Protein AF-A0A9D6NY90-F1 (afdb_monomer)

Mean predicted aligned error: 7.92 Å

Sequence (112 aa):
MVMKIKRGDKVLILLGKNRGKEATVEKVLLKHGQVLVPGVNVVKRHVGKRATGAEGGIIEIAKPIDISNVALICPNCGKATRVKFRKDGGIKLRICLKCGKEFKDINVKTKR

Radius of gyration: 17.05 Å; Cα contacts (8 Å, |Δi|>4): 203; chains: 1; bounding box: 50×25×46 Å

Nearest PDB structures (foldseek):
  7p7s-assembly1_X  TM=9.421E-01  e=3.726E-09  Enterococcus faecalis
  7nhn-assembly1_X  TM=9.367E-01  e=9.487E-09  Listeria monocytogenes EGD-e
  7qv2-assembly1_U  TM=9.367E-01  e=1.556E-08  Bacillus subtilis subsp. subtilis str. 168
  6wu9-assembly1_V  TM=9.375E-01  e=3.961E-08  Enterococcus faecalis OG1RF
  6tpq-assembly1_n  TM=9.224E-01  e=4.935E-08  Bacillus subtilis subsp. subtilis str. 168

pLDDT: mean 82.47, std 13.95, range [29.83, 94.38]

Structure (mmCIF, N/CA/C/O backbone):
data_AF-A0A9D6NY90-F1
#
_entry.id   AF-A0A9D6NY90-F1
#
loop_
_atom_site.group_PDB
_atom_site.id
_atom_site.type_symbol
_atom_site.label_atom_id
_atom_site.label_alt_id
_atom_site.label_comp_id
_atom_site.label_asym_id
_atom_site.label_entity_id
_atom_site.label_seq_id
_atom_site.pdbx_PDB_ins_code
_atom_site.Cartn_x
_atom_site.Cartn_y
_atom_site.Cartn_z
_atom_site.occupancy
_atom_site.B_iso_or_equiv
_atom_site.auth_seq_id
_atom_site.auth_comp_id
_atom_site.auth_asym_id
_atom_site.auth_atom_id
_atom_site.pdbx_PDB_model_num
ATOM 1 N N . MET A 1 1 ? 2.143 15.748 8.565 1.00 52.28 1 MET A N 1
ATOM 2 C CA . MET A 1 1 ? 1.100 14.875 7.978 1.00 52.28 1 MET A CA 1
ATOM 3 C C . MET A 1 1 ? 1.158 13.511 8.663 1.00 52.28 1 MET A C 1
ATOM 5 O O . MET A 1 1 ? 2.244 12.957 8.768 1.00 52.28 1 MET A O 1
ATOM 9 N N . VAL A 1 2 ? 0.048 13.001 9.208 1.00 67.38 2 VAL A N 1
ATOM 10 C CA . VAL A 1 2 ? 0.031 11.710 9.930 1.00 67.38 2 VAL A CA 1
ATOM 11 C C . VAL A 1 2 ? -0.356 10.601 8.955 1.00 67.38 2 VAL A C 1
ATOM 13 O O . VAL A 1 2 ? -1.498 10.543 8.503 1.00 67.38 2 VAL A O 1
ATOM 16 N N . MET A 1 3 ? 0.591 9.725 8.618 1.00 78.69 3 MET A N 1
ATOM 17 C CA . MET A 1 3 ? 0.321 8.561 7.773 1.00 78.69 3 MET A CA 1
ATOM 18 C C . MET A 1 3 ? -0.428 7.475 8.551 1.00 78.69 3 MET A C 1
ATOM 20 O O . MET A 1 3 ? -0.109 7.172 9.699 1.00 78.69 3 MET A O 1
ATOM 24 N N . LYS A 1 4 ? -1.440 6.885 7.904 1.00 83.81 4 LYS A N 1
ATOM 25 C CA . LYS A 1 4 ? -2.294 5.837 8.492 1.00 83.81 4 LYS A CA 1
ATOM 26 C C . LYS A 1 4 ? -1.695 4.430 8.363 1.00 83.81 4 LYS A C 1
ATOM 28 O O . LYS A 1 4 ? -2.091 3.542 9.116 1.00 83.81 4 LYS A O 1
ATOM 33 N N . ILE A 1 5 ? -0.761 4.250 7.428 1.00 87.38 5 ILE A N 1
ATOM 34 C CA . ILE A 1 5 ? -0.098 2.982 7.098 1.00 87.38 5 ILE A CA 1
ATOM 35 C C . ILE A 1 5 ? 1.318 2.991 7.682 1.00 87.38 5 ILE A C 1
ATOM 37 O O . ILE A 1 5 ? 2.012 4.008 7.619 1.00 87.38 5 ILE A O 1
ATOM 41 N N . LYS A 1 6 ? 1.738 1.860 8.247 1.00 86.44 6 LYS A N 1
ATOM 42 C CA . LYS A 1 6 ? 3.064 1.622 8.821 1.00 86.44 6 LYS A CA 1
ATOM 43 C C . LYS A 1 6 ? 3.788 0.516 8.047 1.00 86.44 6 LYS A C 1
ATOM 45 O O . LYS A 1 6 ? 3.192 -0.230 7.273 1.00 86.44 6 LYS A O 1
ATOM 50 N N . ARG A 1 7 ? 5.104 0.419 8.255 1.00 88.38 7 ARG A N 1
ATOM 51 C CA . ARG A 1 7 ? 5.914 -0.696 7.743 1.00 88.38 7 ARG A CA 1
ATOM 52 C C . ARG A 1 7 ? 5.367 -2.016 8.297 1.00 88.38 7 ARG A C 1
ATOM 54 O O . ARG A 1 7 ? 5.071 -2.092 9.484 1.00 88.38 7 ARG A O 1
ATOM 61 N N . GLY A 1 8 ? 5.278 -3.037 7.449 1.00 86.81 8 GLY A N 1
ATOM 62 C CA . GLY A 1 8 ? 4.784 -4.362 7.824 1.00 86.81 8 GLY A CA 1
ATOM 63 C C . GLY A 1 8 ? 3.264 -4.523 7.760 1.00 86.81 8 GLY A C 1
ATOM 64 O O . GLY A 1 8 ? 2.779 -5.640 7.916 1.00 86.81 8 GLY A O 1
ATOM 65 N N . ASP A 1 9 ? 2.503 -3.458 7.488 1.00 89.19 9 ASP A N 1
ATOM 66 C CA . ASP A 1 9 ? 1.065 -3.592 7.253 1.00 89.19 9 ASP A CA 1
ATOM 67 C C . ASP A 1 9 ? 0.813 -4.333 5.924 1.00 89.19 9 ASP A C 1
ATOM 69 O O . ASP A 1 9 ? 1.492 -4.094 4.917 1.00 89.19 9 ASP A O 1
ATOM 73 N N . LYS A 1 10 ? -0.195 -5.215 5.912 1.00 91.44 10 LYS A N 1
ATOM 74 C CA . LYS A 1 10 ? -0.728 -5.810 4.681 1.00 91.44 10 LYS A CA 1
ATOM 75 C C . LYS A 1 10 ? -1.667 -4.826 4.000 1.00 91.44 10 LYS A C 1
ATOM 77 O O . LYS A 1 10 ? -2.531 -4.222 4.643 1.00 91.44 10 LYS A O 1
ATOM 82 N N . VAL A 1 11 ? -1.515 -4.684 2.693 1.00 92.88 11 VAL A N 1
ATOM 83 C CA . VAL A 1 11 ? -2.256 -3.717 1.898 1.00 92.88 11 VAL A CA 1
ATOM 84 C C . VAL A 1 11 ? -2.777 -4.314 0.596 1.00 92.88 11 VAL A C 1
ATOM 86 O O . VAL A 1 11 ? -2.166 -5.206 0.017 1.00 92.88 11 VAL A O 1
ATOM 89 N N . LEU A 1 12 ? -3.907 -3.783 0.138 1.00 93.50 12 LEU A N 1
ATOM 90 C CA . LEU A 1 12 ? -4.545 -4.070 -1.141 1.00 93.50 12 LEU A CA 1
ATOM 91 C C . LEU A 1 12 ? -4.382 -2.857 -2.057 1.00 93.50 12 LEU A C 1
ATOM 93 O O . LEU A 1 12 ? -4.659 -1.727 -1.646 1.00 93.50 12 LEU A O 1
ATOM 97 N N . ILE A 1 13 ? -4.001 -3.072 -3.312 1.00 94.38 13 ILE A N 1
ATOM 98 C CA . ILE A 1 13 ? -3.949 -1.987 -4.300 1.00 94.38 13 ILE A CA 1
ATOM 99 C C . ILE A 1 13 ? -5.341 -1.751 -4.880 1.00 94.38 13 ILE A C 1
ATOM 101 O O . ILE A 1 13 ? -5.935 -2.639 -5.493 1.00 94.38 13 ILE A O 1
ATOM 105 N N . LEU A 1 14 ? -5.849 -0.533 -4.713 1.00 92.62 14 LEU A N 1
ATOM 106 C CA . LEU A 1 14 ? -7.167 -0.128 -5.198 1.00 92.62 14 LEU A CA 1
ATOM 107 C C . LEU A 1 14 ? -7.144 0.298 -6.665 1.00 92.62 14 LEU A C 1
ATOM 109 O O . LEU A 1 14 ? -8.093 0.022 -7.397 1.00 92.62 14 LEU A O 1
ATOM 113 N N . LEU A 1 15 ? -6.083 0.991 -7.080 1.00 91.06 15 LEU A N 1
ATOM 114 C CA . LEU A 1 15 ? -6.000 1.679 -8.368 1.00 91.06 15 LEU A CA 1
ATOM 115 C C . LEU A 1 15 ? -4.632 1.459 -9.030 1.00 91.06 15 LEU A C 1
ATOM 117 O O . LEU A 1 15 ? -3.623 1.245 -8.359 1.00 91.06 15 LEU A O 1
ATOM 121 N N . GLY A 1 16 ? -4.602 1.543 -10.362 1.00 89.38 16 GLY A N 1
ATOM 122 C CA . GLY A 1 16 ? -3.393 1.412 -11.181 1.00 89.38 16 GLY A CA 1
ATOM 123 C C . GLY A 1 16 ? -3.151 0.006 -11.742 1.00 89.38 16 GLY A C 1
ATOM 124 O O . GLY A 1 16 ? -3.983 -0.890 -11.618 1.00 89.38 16 GLY A O 1
ATOM 125 N N . LYS A 1 17 ? -1.976 -0.190 -12.361 1.00 88.25 17 LYS A N 1
ATOM 126 C CA . LYS A 1 17 ? -1.606 -1.411 -13.114 1.00 88.25 17 LYS A CA 1
ATOM 127 C C . LYS A 1 17 ? -1.702 -2.709 -12.302 1.00 88.25 17 LYS A C 1
ATOM 129 O O . LYS A 1 17 ? -1.899 -3.776 -12.864 1.00 88.25 17 LYS A O 1
ATOM 134 N N . ASN A 1 18 ? -1.535 -2.624 -10.985 1.00 90.56 18 ASN A N 1
ATOM 135 C CA . ASN A 1 18 ? -1.514 -3.778 -10.084 1.00 90.56 18 ASN A CA 1
ATOM 136 C C . ASN A 1 18 ? -2.762 -3.855 -9.189 1.00 90.56 18 ASN A C 1
ATOM 138 O O . ASN A 1 18 ? -2.691 -4.387 -8.082 1.00 90.56 18 ASN A O 1
ATOM 142 N N . ARG A 1 19 ? -3.889 -3.294 -9.641 1.00 91.69 19 ARG A N 1
ATOM 143 C CA . ARG A 1 19 ? -5.166 -3.324 -8.919 1.00 91.69 19 ARG A CA 1
ATOM 144 C C . ARG A 1 19 ? -5.551 -4.752 -8.514 1.00 91.69 19 ARG A C 1
ATOM 146 O O . ARG A 1 19 ? -5.455 -5.673 -9.316 1.00 91.69 19 ARG A O 1
ATOM 153 N N . GLY A 1 20 ? -5.997 -4.909 -7.269 1.00 91.25 20 GLY A N 1
ATOM 154 C CA . GLY A 1 20 ? -6.454 -6.182 -6.706 1.00 91.25 20 GLY A CA 1
ATOM 155 C C . GLY A 1 20 ? -5.356 -7.052 -6.091 1.00 91.25 20 GLY A C 1
ATOM 156 O O . GLY A 1 20 ? -5.681 -8.016 -5.409 1.00 91.25 20 GLY A O 1
ATOM 157 N N . LYS A 1 21 ? -4.071 -6.717 -6.270 1.00 92.19 21 LYS A N 1
ATOM 158 C CA . LYS A 1 21 ? -2.988 -7.454 -5.608 1.00 92.19 21 LYS A CA 1
ATOM 159 C C . LYS A 1 21 ? -2.903 -7.095 -4.125 1.00 92.19 21 LYS A C 1
ATOM 161 O O . LYS A 1 21 ? -3.083 -5.936 -3.737 1.00 92.19 21 LYS A O 1
ATOM 166 N N . GLU A 1 22 ? -2.578 -8.095 -3.319 1.00 92.75 22 GLU A N 1
ATOM 167 C CA . GLU A 1 22 ? -2.262 -7.946 -1.903 1.00 92.75 22 GLU A CA 1
ATOM 168 C C . GLU A 1 22 ? -0.755 -8.053 -1.700 1.00 92.75 22 GLU A C 1
ATOM 170 O O . GLU A 1 22 ? -0.098 -8.897 -2.309 1.00 92.75 22 GLU A O 1
ATOM 175 N N . ALA A 1 23 ? -0.197 -7.196 -0.853 1.00 91.69 23 ALA A N 1
ATOM 176 C CA . ALA A 1 23 ? 1.224 -7.226 -0.537 1.00 91.69 23 ALA A CA 1
ATOM 177 C C . ALA A 1 23 ? 1.520 -6.539 0.801 1.00 91.69 23 ALA A C 1
ATOM 179 O O . ALA A 1 23 ? 0.681 -5.841 1.372 1.00 91.69 23 ALA A O 1
ATOM 180 N N . THR A 1 24 ? 2.729 -6.744 1.312 1.00 92.00 24 THR A N 1
ATOM 181 C CA . THR A 1 24 ? 3.188 -6.162 2.579 1.00 92.00 24 THR A CA 1
ATOM 182 C C . THR A 1 24 ? 4.024 -4.915 2.313 1.00 92.00 24 THR A C 1
ATOM 184 O O . THR A 1 24 ? 4.847 -4.890 1.399 1.00 92.00 24 THR A O 1
ATOM 187 N N . VAL A 1 25 ? 3.844 -3.870 3.121 1.00 92.38 25 VAL A N 1
ATOM 188 C CA . VAL A 1 25 ? 4.614 -2.626 2.987 1.00 92.38 25 VAL A CA 1
ATOM 189 C C . VAL A 1 25 ? 6.034 -2.804 3.526 1.00 92.38 25 VAL A C 1
ATOM 191 O O . VAL A 1 25 ? 6.228 -3.016 4.724 1.00 92.38 25 VAL A O 1
ATOM 194 N N . GLU A 1 26 ? 7.038 -2.632 2.665 1.00 91.19 26 GLU A N 1
ATOM 195 C CA . GLU A 1 26 ? 8.453 -2.707 3.051 1.00 91.19 26 GLU A CA 1
ATOM 196 C C . GLU A 1 26 ? 8.935 -1.381 3.656 1.00 91.19 26 GLU A C 1
ATOM 198 O O . GLU A 1 26 ? 9.574 -1.330 4.714 1.00 91.19 26 GLU A O 1
ATOM 203 N N . LYS A 1 27 ? 8.628 -0.265 2.989 1.00 89.12 27 LYS A N 1
ATOM 204 C CA . LYS A 1 27 ? 9.070 1.070 3.409 1.00 89.12 27 LYS A CA 1
ATOM 205 C C . LYS A 1 27 ? 7.976 2.099 3.190 1.00 89.12 27 LYS A C 1
ATOM 207 O O . LYS A 1 27 ? 7.194 2.022 2.250 1.00 89.12 27 LYS A O 1
ATOM 212 N N . VAL A 1 28 ? 7.963 3.091 4.069 1.00 90.00 28 VAL A N 1
ATOM 213 C CA . VAL A 1 28 ? 7.030 4.213 4.030 1.00 90.00 28 VAL A CA 1
ATOM 214 C C . VAL A 1 28 ? 7.845 5.490 3.852 1.00 90.00 28 VAL A C 1
ATOM 216 O O . VAL A 1 28 ? 8.716 5.789 4.668 1.00 90.00 28 VAL 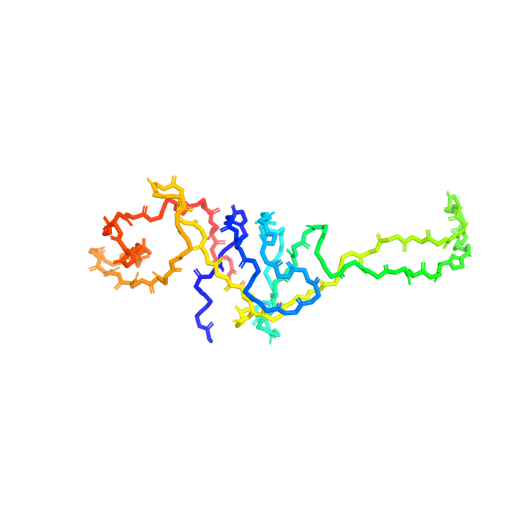A O 1
ATOM 219 N N . LEU A 1 29 ? 7.583 6.227 2.776 1.00 90.31 29 LEU A N 1
ATOM 220 C CA . LEU A 1 29 ? 8.260 7.474 2.431 1.00 90.31 29 LEU A CA 1
ATOM 221 C C . LEU A 1 29 ? 7.405 8.656 2.899 1.00 90.31 29 LEU A C 1
ATOM 223 O O . LEU A 1 29 ? 6.621 9.221 2.134 1.00 90.31 29 LEU A O 1
ATOM 227 N N . LEU A 1 30 ? 7.566 9.042 4.170 1.00 85.81 30 LEU A N 1
ATOM 228 C CA . LEU A 1 30 ? 6.730 10.069 4.808 1.00 85.81 30 LEU A CA 1
ATOM 229 C C . LEU A 1 30 ? 6.774 11.429 4.103 1.00 85.81 30 LEU A C 1
ATOM 231 O O . LEU A 1 30 ? 5.745 12.091 4.015 1.00 85.81 30 LEU A O 1
ATOM 235 N N . LYS A 1 31 ? 7.942 11.830 3.584 1.00 86.94 31 LYS A N 1
ATOM 236 C CA . LYS A 1 31 ? 8.124 13.123 2.901 1.00 86.94 31 LYS A CA 1
ATOM 237 C C . LYS A 1 31 ? 7.299 13.239 1.618 1.00 86.94 31 LYS A C 1
ATOM 239 O O . LYS A 1 31 ? 6.862 14.330 1.282 1.00 86.94 31 LYS A O 1
ATOM 244 N N . HIS A 1 32 ? 7.093 12.123 0.921 1.00 86.44 32 HIS A N 1
ATOM 245 C CA . HIS A 1 32 ? 6.463 12.101 -0.400 1.00 86.44 32 HIS A CA 1
ATOM 246 C C . HIS A 1 32 ? 5.042 11.536 -0.391 1.00 86.44 32 HIS A C 1
ATOM 248 O O . HIS A 1 32 ? 4.423 11.481 -1.443 1.00 86.44 32 HIS A O 1
ATOM 254 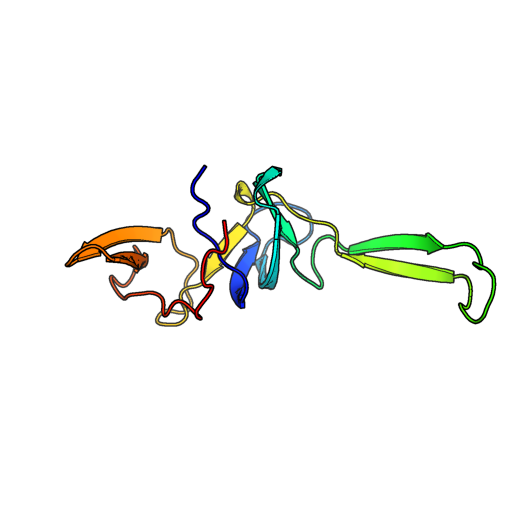N N . GLY A 1 33 ? 4.516 11.084 0.753 1.00 88.94 33 GLY A N 1
ATOM 255 C CA . GLY A 1 33 ? 3.178 10.480 0.775 1.00 88.94 33 GLY A CA 1
ATOM 256 C C . GLY A 1 33 ? 3.116 9.084 0.140 1.00 88.94 33 GLY A C 1
ATOM 257 O O . GLY A 1 33 ? 2.032 8.610 -0.179 1.00 88.94 33 GLY A O 1
ATOM 258 N N . GLN A 1 34 ? 4.257 8.414 -0.048 1.00 91.88 34 GLN A N 1
ATOM 259 C CA . GLN A 1 34 ? 4.353 7.185 -0.843 1.00 91.88 34 GLN A CA 1
A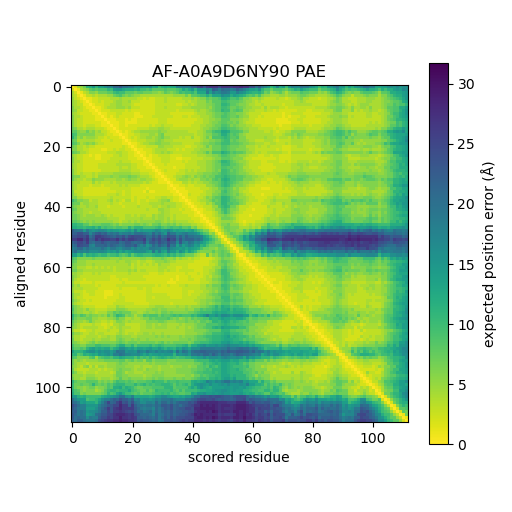TOM 260 C C . GLN A 1 34 ? 4.736 5.965 -0.003 1.00 91.88 34 GLN A C 1
ATOM 262 O O . GLN A 1 34 ? 5.359 6.073 1.056 1.00 91.88 34 GLN A O 1
ATOM 267 N N . VAL A 1 35 ? 4.395 4.782 -0.504 1.00 92.12 35 VAL A N 1
ATOM 268 C CA . VAL A 1 35 ? 4.737 3.487 0.091 1.00 92.12 35 VAL A CA 1
ATOM 269 C C . VAL A 1 35 ? 5.446 2.604 -0.926 1.00 92.12 35 VAL A C 1
ATOM 271 O O . VAL A 1 35 ? 5.067 2.548 -2.094 1.00 92.12 35 VAL A O 1
ATOM 274 N N . LEU A 1 36 ? 6.495 1.917 -0.482 1.00 92.62 36 LEU A N 1
ATOM 275 C CA . LEU A 1 36 ? 7.196 0.911 -1.266 1.00 92.62 36 LEU A CA 1
ATOM 276 C C . LEU A 1 36 ? 6.622 -0.461 -0.928 1.00 92.62 36 LEU A C 1
ATOM 278 O O . LEU A 1 36 ? 6.678 -0.906 0.223 1.00 92.62 36 LEU A O 1
ATOM 282 N N . VAL A 1 37 ? 6.077 -1.108 -1.951 1.00 92.62 37 VAL A N 1
ATOM 283 C CA . VAL A 1 37 ? 5.437 -2.414 -1.850 1.00 92.62 37 VAL A CA 1
ATOM 284 C C . VAL A 1 37 ? 6.126 -3.351 -2.850 1.00 92.62 37 VAL A C 1
ATOM 286 O O . VAL A 1 37 ? 6.031 -3.110 -4.055 1.00 92.62 37 VAL A O 1
ATOM 289 N N . PRO A 1 38 ? 6.853 -4.383 -2.386 1.00 89.88 38 PRO A N 1
ATOM 290 C CA . PRO A 1 38 ? 7.540 -5.330 -3.262 1.00 89.88 38 PRO A CA 1
ATOM 291 C C . PRO A 1 38 ? 6.570 -6.052 -4.203 1.00 89.88 38 PRO A C 1
ATOM 293 O O . PRO A 1 38 ? 5.432 -6.333 -3.833 1.00 89.88 38 PRO A O 1
ATOM 296 N N . GLY A 1 39 ? 7.010 -6.349 -5.429 1.00 87.62 39 GLY A N 1
ATOM 297 C CA . GLY A 1 39 ? 6.188 -7.026 -6.447 1.00 87.62 39 GLY A CA 1
ATOM 298 C C . GLY A 1 39 ? 5.100 -6.149 -7.084 1.00 87.62 39 GLY A C 1
ATOM 299 O O . GLY A 1 39 ? 4.353 -6.600 -7.955 1.00 87.62 39 GLY A O 1
ATOM 300 N N . VAL A 1 40 ? 5.022 -4.877 -6.687 1.00 88.94 40 VAL A N 1
ATOM 301 C CA . VAL A 1 40 ? 4.039 -3.910 -7.166 1.00 88.94 40 VAL A CA 1
ATOM 302 C C . VAL A 1 40 ? 4.779 -2.711 -7.745 1.00 88.94 40 VAL A C 1
ATOM 304 O O . VAL A 1 40 ? 5.777 -2.256 -7.199 1.00 88.94 40 VAL A O 1
ATOM 307 N N . ASN A 1 41 ? 4.291 -2.201 -8.877 1.00 89.62 41 ASN A N 1
ATOM 308 C CA . ASN A 1 41 ? 4.912 -1.090 -9.606 1.00 89.62 41 ASN A CA 1
ATOM 309 C C . ASN A 1 41 ? 6.387 -1.370 -9.953 1.00 89.62 41 ASN A C 1
ATOM 311 O O . ASN A 1 41 ? 7.275 -0.542 -9.749 1.00 89.62 41 ASN A O 1
ATOM 315 N N . VAL A 1 42 ? 6.638 -2.584 -10.447 1.00 91.94 42 VAL A N 1
ATOM 316 C CA . VAL A 1 42 ? 7.962 -3.041 -10.864 1.00 91.94 42 VAL A CA 1
ATOM 317 C C . VAL A 1 42 ? 8.325 -2.407 -12.200 1.00 91.94 42 VAL A C 1
ATOM 319 O O . VAL A 1 42 ? 7.537 -2.435 -13.151 1.00 91.94 42 VAL A O 1
ATOM 322 N N . VAL A 1 43 ? 9.527 -1.844 -12.265 1.00 90.88 43 VAL A N 1
ATOM 323 C CA . VAL A 1 43 ? 10.116 -1.307 -13.489 1.00 90.88 43 VAL A CA 1
ATOM 324 C C . VAL A 1 43 ? 11.416 -2.026 -13.805 1.00 90.88 43 VAL A C 1
ATOM 326 O O . VAL A 1 43 ? 12.203 -2.341 -12.912 1.00 90.88 43 VAL A O 1
ATOM 329 N N . LYS A 1 44 ? 11.654 -2.239 -15.097 1.00 91.25 44 LYS A N 1
ATOM 330 C CA . LYS A 1 44 ? 12.932 -2.728 -15.603 1.00 91.25 44 LYS A CA 1
ATOM 331 C C . LYS A 1 44 ? 13.893 -1.550 -15.695 1.00 91.25 44 LYS A C 1
ATOM 333 O O . LYS A 1 44 ? 13.606 -0.565 -16.375 1.00 91.25 44 LYS A O 1
ATOM 338 N N . ARG A 1 45 ? 15.011 -1.628 -14.979 1.00 88.88 45 ARG A N 1
ATOM 339 C CA . ARG A 1 45 ? 16.077 -0.629 -15.015 1.00 88.88 45 ARG A CA 1
ATOM 340 C C . ARG A 1 45 ? 17.317 -1.264 -15.623 1.00 88.88 45 ARG A C 1
ATOM 342 O O . ARG A 1 45 ? 17.842 -2.235 -15.090 1.00 88.88 45 ARG A O 1
ATOM 349 N N . HIS A 1 46 ? 17.803 -0.664 -16.702 1.00 89.00 46 HIS A N 1
ATOM 350 C CA . HIS A 1 46 ? 19.124 -0.969 -17.230 1.00 89.00 46 HIS A CA 1
ATOM 351 C C . HIS A 1 46 ? 20.169 -0.408 -16.270 1.00 89.00 46 HIS A C 1
ATOM 353 O O . HIS A 1 46 ? 20.163 0.788 -15.959 1.00 89.00 46 HIS A O 1
ATOM 359 N N . VAL A 1 47 ? 21.038 -1.278 -15.769 1.00 85.44 47 VAL A N 1
ATOM 360 C CA . VAL A 1 47 ? 22.154 -0.888 -14.914 1.00 85.44 47 VAL A CA 1
ATOM 361 C C . VAL A 1 47 ? 23.440 -1.266 -15.627 1.00 85.44 47 VAL A C 1
ATOM 363 O O . VAL A 1 47 ? 23.707 -2.439 -15.881 1.00 85.44 47 VAL A O 1
ATOM 366 N N . GLY A 1 48 ? 24.218 -0.242 -15.980 1.00 80.56 48 GLY A N 1
ATOM 367 C CA . GLY A 1 48 ? 25.571 -0.429 -16.490 1.00 80.56 48 GLY A CA 1
ATOM 368 C C . GLY A 1 48 ? 26.468 -1.036 -15.412 1.00 80.56 48 GLY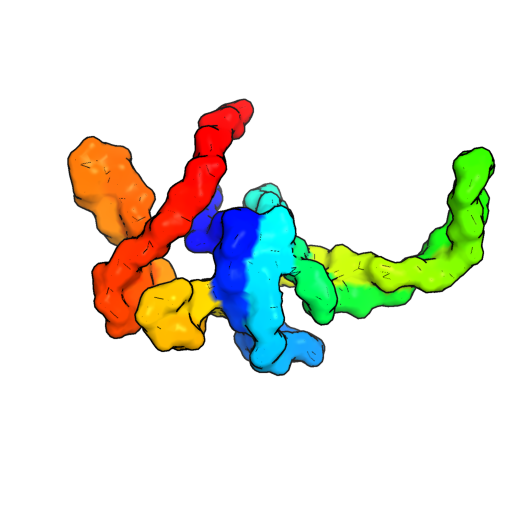 A C 1
ATOM 369 O O . GLY A 1 48 ? 26.256 -0.797 -14.220 1.00 80.56 48 GLY A O 1
ATOM 370 N N . LYS A 1 49 ? 27.473 -1.809 -15.833 1.00 78.75 49 LYS A N 1
ATOM 371 C CA . LYS A 1 49 ? 28.481 -2.382 -14.933 1.00 78.75 49 LYS A CA 1
ATOM 372 C C . LYS A 1 49 ? 29.139 -1.249 -14.139 1.00 78.75 49 LYS A C 1
ATOM 374 O O . LYS A 1 49 ? 29.763 -0.367 -14.724 1.00 78.75 49 LYS A O 1
ATOM 379 N N . ARG A 1 50 ? 28.979 -1.247 -12.815 1.00 75.94 50 ARG A N 1
ATOM 380 C CA . ARG A 1 50 ? 29.795 -0.416 -11.920 1.00 75.94 50 ARG A CA 1
ATOM 381 C C . ARG A 1 50 ? 31.025 -1.229 -11.535 1.00 75.94 50 ARG A C 1
ATOM 383 O O . ARG A 1 50 ? 30.920 -2.443 -11.373 1.00 75.94 50 ARG A O 1
ATOM 390 N N . ALA A 1 51 ? 32.183 -0.575 -11.466 1.00 69.94 51 ALA A N 1
ATOM 391 C CA . ALA A 1 51 ? 33.437 -1.246 -11.147 1.00 69.94 51 ALA A CA 1
ATOM 392 C C . ALA A 1 51 ? 33.346 -1.992 -9.800 1.00 69.94 51 ALA A C 1
ATOM 394 O O . ALA A 1 51 ? 32.643 -1.541 -8.898 1.00 69.94 51 ALA A O 1
ATOM 395 N N . THR A 1 52 ? 34.055 -3.130 -9.766 1.00 57.25 52 THR A N 1
ATOM 396 C CA . THR A 1 52 ? 34.133 -4.204 -8.754 1.00 57.25 52 THR A CA 1
ATOM 397 C C . THR A 1 52 ? 32.843 -4.990 -8.464 1.00 57.25 52 THR A C 1
ATOM 399 O O . THR A 1 52 ? 32.110 -4.738 -7.515 1.00 57.25 52 THR A O 1
ATOM 402 N N . GLY A 1 53 ? 32.623 -6.046 -9.261 1.00 64.75 53 GLY A N 1
ATOM 403 C CA . GLY A 1 53 ? 31.842 -7.228 -8.861 1.00 64.75 53 GLY A CA 1
ATOM 404 C C . GLY A 1 53 ? 30.352 -7.252 -9.218 1.00 64.75 53 GLY A C 1
ATOM 405 O O . GLY A 1 53 ? 29.715 -8.279 -9.012 1.00 64.75 53 GLY A O 1
ATOM 406 N N . ALA A 1 54 ? 29.785 -6.176 -9.770 1.00 68.50 54 ALA A N 1
ATOM 407 C CA . ALA A 1 54 ? 28.381 -6.160 -10.183 1.00 68.50 54 ALA A CA 1
ATOM 408 C C . ALA A 1 54 ? 28.224 -6.513 -11.672 1.00 68.50 54 ALA A C 1
ATOM 410 O O . ALA A 1 54 ? 28.659 -5.762 -12.552 1.00 68.50 54 ALA A O 1
ATOM 411 N N . GLU A 1 55 ? 27.564 -7.636 -11.962 1.00 68.25 55 GLU A N 1
ATOM 412 C CA . GLU A 1 55 ? 27.118 -7.956 -13.317 1.00 68.25 55 GLU A CA 1
ATOM 413 C C . GLU A 1 55 ? 26.127 -6.888 -13.801 1.00 68.25 55 GLU A C 1
ATOM 415 O O . GLU A 1 55 ? 25.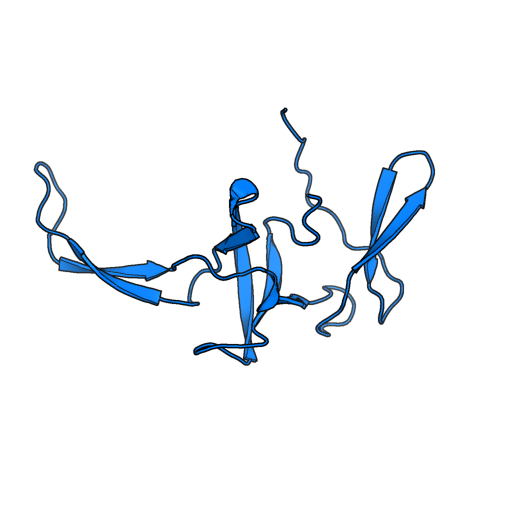167 -6.522 -13.121 1.00 68.25 55 GLU A O 1
ATOM 420 N N . GLY A 1 56 ? 26.407 -6.330 -14.979 1.00 77.19 56 GLY A N 1
ATOM 421 C CA . GLY A 1 56 ? 25.508 -5.397 -15.647 1.00 77.19 56 GLY A CA 1
ATOM 422 C C . GLY A 1 56 ? 24.328 -6.158 -16.233 1.00 77.19 56 GLY A C 1
ATOM 423 O O . GLY A 1 56 ? 24.474 -7.303 -16.650 1.00 77.19 56 GLY A O 1
ATOM 424 N N . GLY A 1 57 ? 23.163 -5.524 -16.288 1.00 85.25 57 GLY A N 1
ATOM 425 C CA . GLY A 1 57 ? 21.970 -6.196 -16.781 1.00 85.25 57 GLY A CA 1
ATOM 426 C C . GLY A 1 57 ? 20.692 -5.401 -16.583 1.00 85.25 57 GLY A C 1
ATOM 427 O O . GLY A 1 57 ? 20.690 -4.241 -16.154 1.00 85.25 57 GLY A O 1
ATOM 428 N N . ILE A 1 58 ? 19.586 -6.052 -16.927 1.00 86.50 58 ILE A N 1
ATOM 429 C CA . ILE A 1 58 ? 18.241 -5.541 -16.691 1.00 86.50 58 ILE A CA 1
ATOM 430 C C . ILE A 1 58 ? 17.811 -6.034 -15.315 1.00 86.50 58 ILE A C 1
ATOM 432 O O . ILE A 1 58 ? 17.535 -7.217 -15.143 1.00 86.50 58 ILE A O 1
ATOM 436 N N . ILE A 1 59 ? 17.741 -5.126 -14.344 1.00 88.38 59 ILE A N 1
ATOM 437 C CA . ILE A 1 59 ? 17.238 -5.447 -13.007 1.00 88.38 59 ILE A CA 1
ATOM 438 C C . ILE A 1 59 ? 15.799 -4.973 -12.844 1.00 88.38 59 ILE A C 1
ATOM 440 O O . ILE A 1 59 ? 15.394 -3.933 -13.373 1.00 88.38 59 ILE A O 1
ATOM 444 N N . GLU A 1 60 ? 15.026 -5.729 -12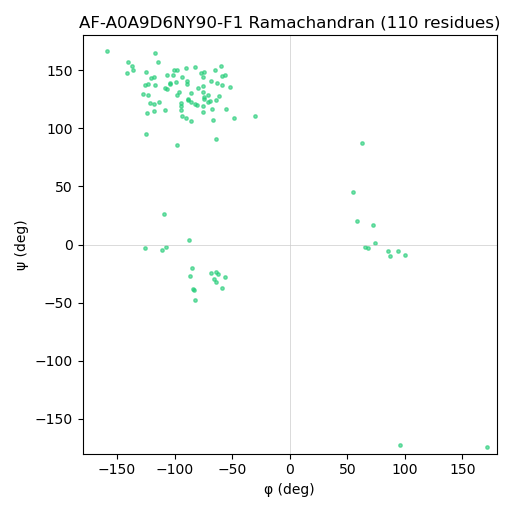.078 1.00 89.94 60 GLU A N 1
ATOM 445 C CA . GLU A 1 60 ? 13.659 -5.377 -11.722 1.00 89.94 60 GLU A CA 1
ATOM 446 C C . GLU A 1 60 ? 13.642 -4.668 -10.369 1.00 89.94 60 GLU A C 1
ATOM 448 O O . GLU A 1 60 ? 14.105 -5.197 -9.362 1.00 89.94 60 GLU A O 1
ATOM 453 N N . ILE A 1 61 ? 13.125 -3.440 -10.344 1.00 89.94 61 ILE A N 1
ATOM 454 C CA . ILE A 1 61 ? 13.065 -2.623 -9.129 1.00 89.94 61 ILE A CA 1
ATOM 455 C C . ILE A 1 61 ? 11.618 -2.224 -8.876 1.00 89.94 61 ILE A C 1
ATOM 457 O O . ILE A 1 61 ? 10.955 -1.670 -9.756 1.00 89.94 61 ILE A O 1
ATOM 461 N N . ALA A 1 62 ? 11.136 -2.454 -7.657 1.00 91.56 62 ALA A N 1
ATOM 462 C CA . ALA A 1 62 ? 9.856 -1.919 -7.211 1.00 91.56 62 ALA A CA 1
ATOM 463 C C . ALA A 1 62 ? 9.962 -0.399 -7.018 1.00 91.56 62 ALA A C 1
ATOM 465 O O . ALA A 1 62 ? 10.865 0.092 -6.336 1.00 91.56 62 ALA A O 1
ATOM 466 N N . LYS A 1 63 ? 9.036 0.359 -7.609 1.00 92.50 63 LYS A N 1
ATOM 467 C CA . LYS A 1 63 ? 8.916 1.800 -7.373 1.00 92.50 63 LYS A CA 1
ATOM 468 C C . LYS A 1 63 ? 7.830 2.109 -6.341 1.00 92.50 63 LYS A C 1
ATOM 470 O O . LYS A 1 63 ? 6.835 1.389 -6.266 1.00 92.50 63 LYS A O 1
ATOM 475 N N . PRO A 1 64 ? 7.977 3.201 -5.570 1.00 92.75 64 PRO A N 1
ATOM 476 C CA . PRO A 1 64 ? 6.944 3.631 -4.639 1.00 92.75 64 PRO A CA 1
ATOM 477 C C . PRO A 1 64 ? 5.618 3.934 -5.343 1.00 92.75 64 PRO A C 1
ATOM 479 O O . PRO A 1 64 ? 5.584 4.291 -6.522 1.00 92.75 64 PRO A O 1
ATOM 482 N N . ILE A 1 65 ? 4.526 3.796 -4.600 1.00 93.00 65 ILE A N 1
ATOM 483 C CA . ILE A 1 65 ? 3.156 4.075 -5.038 1.00 93.00 65 ILE A CA 1
ATOM 484 C C . ILE A 1 65 ? 2.542 5.076 -4.067 1.00 93.00 65 ILE A C 1
ATOM 486 O O . ILE A 1 65 ? 2.872 5.083 -2.880 1.00 93.00 65 ILE A O 1
ATOM 490 N N . ASP A 1 66 ? 1.650 5.924 -4.571 1.00 92.56 66 ASP A N 1
ATOM 491 C CA . ASP A 1 66 ? 0.909 6.863 -3.738 1.00 92.56 66 ASP A CA 1
ATOM 492 C C . ASP A 1 66 ? 0.006 6.148 -2.723 1.00 92.56 66 ASP A C 1
ATOM 494 O O . ASP A 1 66 ? -0.661 5.159 -3.045 1.00 92.56 66 ASP A O 1
ATOM 498 N N . ILE A 1 67 ? -0.044 6.667 -1.495 1.00 90.31 67 ILE A N 1
ATOM 499 C CA . ILE A 1 67 ? -0.838 6.079 -0.412 1.00 90.31 67 ILE A CA 1
ATOM 500 C C . ILE A 1 67 ? -2.342 6.062 -0.711 1.00 90.31 67 ILE A C 1
ATOM 502 O O . ILE A 1 67 ? -3.058 5.207 -0.195 1.00 90.31 67 ILE A O 1
ATOM 506 N N . SER A 1 68 ? -2.826 6.969 -1.561 1.00 89.94 68 SER A N 1
ATOM 507 C CA . SER A 1 68 ? -4.241 7.068 -1.938 1.00 89.94 68 SER A CA 1
ATOM 508 C C . SER A 1 68 ? -4.701 5.871 -2.773 1.00 89.94 68 SER A C 1
ATOM 510 O O . SER A 1 68 ? -5.877 5.513 -2.755 1.00 89.94 68 SER A O 1
ATOM 512 N N . ASN A 1 69 ? -3.766 5.204 -3.456 1.00 92.56 69 ASN A N 1
ATOM 513 C CA . ASN A 1 69 ? -4.035 4.035 -4.294 1.00 92.56 69 ASN A CA 1
ATOM 514 C C . ASN A 1 69 ? -4.005 2.717 -3.508 1.00 92.56 69 ASN A C 1
ATOM 516 O O . ASN A 1 69 ? -4.137 1.643 -4.099 1.00 92.56 69 ASN A O 1
ATOM 520 N N . VAL A 1 70 ? -3.819 2.784 -2.189 1.00 92.44 70 VAL A N 1
ATOM 521 C CA . VAL A 1 70 ? -3.555 1.629 -1.336 1.00 92.44 70 VAL A CA 1
ATOM 522 C C . VAL A 1 70 ? -4.535 1.607 -0.162 1.00 92.44 70 VAL A C 1
ATOM 524 O O . VAL A 1 70 ? -4.701 2.586 0.563 1.00 92.44 70 VAL A O 1
ATOM 527 N N . ALA A 1 71 ? -5.182 0.464 0.052 1.00 91.94 71 ALA A N 1
ATOM 528 C CA . ALA A 1 71 ? -6.038 0.211 1.204 1.00 91.94 71 ALA A CA 1
ATOM 529 C C . ALA A 1 71 ? -5.359 -0.735 2.188 1.00 91.94 71 ALA A C 1
ATOM 531 O O . ALA A 1 71 ? -4.672 -1.670 1.796 1.00 91.94 71 ALA A O 1
ATOM 532 N N . LEU A 1 72 ? -5.603 -0.534 3.479 1.00 90.94 72 LEU A N 1
ATOM 533 C CA . LEU A 1 72 ? -5.056 -1.394 4.517 1.00 90.94 72 LEU A CA 1
ATOM 534 C C . LEU A 1 72 ? -5.965 -2.612 4.726 1.00 90.94 72 LEU A C 1
ATOM 536 O O . LEU A 1 72 ? -7.182 -2.471 4.892 1.00 90.94 72 LEU A O 1
ATOM 540 N N . ILE A 1 73 ? -5.377 -3.805 4.721 1.00 90.19 73 ILE A N 1
ATOM 541 C CA . ILE A 1 73 ? -6.082 -5.059 4.991 1.00 90.19 73 ILE A CA 1
ATOM 542 C C . ILE A 1 73 ? -6.045 -5.306 6.491 1.00 90.19 73 ILE A C 1
ATOM 544 O O . ILE A 1 73 ? -4.984 -5.316 7.115 1.00 90.19 73 ILE A O 1
ATOM 548 N N . CYS A 1 74 ? -7.217 -5.496 7.092 1.00 87.06 74 CYS A N 1
ATOM 549 C CA . CYS A 1 74 ? -7.268 -5.786 8.514 1.00 87.06 74 CYS A CA 1
ATOM 550 C C . CYS A 1 74 ? -6.831 -7.227 8.800 1.00 87.06 74 CYS A C 1
ATOM 552 O O . CYS A 1 74 ? -7.466 -8.142 8.277 1.00 87.06 74 CYS A O 1
ATOM 554 N N . PRO A 1 75 ? -5.831 -7.461 9.674 1.00 84.12 75 PRO A N 1
ATOM 555 C CA . PRO A 1 75 ? -5.392 -8.816 10.009 1.00 84.12 75 PRO A CA 1
ATOM 556 C C . PRO A 1 75 ? -6.491 -9.631 10.704 1.00 84.12 75 PRO A C 1
ATOM 558 O O . PRO A 1 75 ? -6.485 -10.850 10.629 1.00 84.12 75 PRO A O 1
ATOM 561 N N . ASN A 1 76 ? -7.458 -8.963 11.343 1.00 85.06 76 ASN A N 1
ATOM 562 C CA . ASN A 1 76 ? -8.536 -9.628 12.072 1.00 85.06 76 ASN A CA 1
ATOM 563 C C . ASN A 1 76 ? -9.740 -10.007 11.203 1.00 85.06 76 ASN A C 1
ATOM 565 O O . ASN A 1 76 ? -10.488 -10.899 11.583 1.00 85.06 76 ASN A O 1
ATOM 569 N N . CYS A 1 77 ? -10.003 -9.287 10.107 1.00 83.44 77 CYS A N 1
ATOM 570 C CA . CYS A 1 77 ? -11.194 -9.532 9.283 1.00 83.44 77 CYS A CA 1
ATOM 571 C C . CYS A 1 77 ? -10.897 -9.782 7.803 1.00 83.44 77 CYS A C 1
ATOM 573 O O . CYS A 1 77 ? -11.837 -10.000 7.046 1.00 83.44 77 CYS A O 1
ATOM 575 N N . GLY A 1 78 ? -9.634 -9.701 7.372 1.00 83.81 78 GLY A N 1
ATOM 576 C CA . GLY A 1 78 ? -9.200 -9.940 5.990 1.00 83.81 78 GLY A CA 1
ATOM 577 C C . GLY A 1 78 ? -9.720 -8.927 4.966 1.00 83.81 78 GLY A C 1
ATOM 578 O O . GLY A 1 78 ? -9.389 -9.004 3.792 1.00 83.81 78 GLY A O 1
ATOM 579 N N . LYS A 1 79 ? -10.535 -7.952 5.380 1.00 87.75 79 LYS A N 1
ATOM 580 C CA . LYS A 1 79 ? -11.164 -6.985 4.476 1.00 87.75 79 LYS A CA 1
ATOM 581 C C . LYS A 1 79 ? -10.312 -5.721 4.361 1.00 87.75 79 LYS A C 1
ATOM 583 O O . LYS A 1 79 ? -9.774 -5.225 5.354 1.00 87.75 79 LYS A O 1
ATOM 588 N N . ALA A 1 80 ? -10.282 -5.136 3.163 1.00 90.06 80 ALA A N 1
ATOM 589 C CA . ALA A 1 80 ? -9.748 -3.794 2.934 1.00 90.06 80 ALA A CA 1
ATOM 590 C C . ALA A 1 80 ? -10.589 -2.753 3.690 1.00 90.06 80 ALA A C 1
ATOM 592 O O . ALA A 1 80 ? -11.820 -2.711 3.549 1.00 90.06 80 ALA A O 1
ATOM 593 N N . THR A 1 81 ? -9.949 -1.948 4.538 1.00 90.25 81 THR A N 1
ATOM 594 C CA . THR A 1 81 ? -10.623 -1.086 5.521 1.00 90.25 81 THR A CA 1
ATOM 595 C C . THR A 1 81 ? -9.966 0.284 5.649 1.00 90.25 81 THR A C 1
ATOM 597 O O . THR A 1 81 ? -8.787 0.468 5.352 1.00 90.25 81 THR A O 1
ATOM 600 N N . ARG A 1 82 ? -10.748 1.262 6.122 1.00 88.44 82 ARG A N 1
ATOM 601 C CA . ARG A 1 82 ? -10.237 2.562 6.569 1.00 88.44 82 ARG A CA 1
ATOM 602 C C . ARG A 1 82 ? -9.895 2.503 8.060 1.00 88.44 82 ARG A C 1
ATOM 604 O O . ARG A 1 82 ? -10.516 1.755 8.816 1.00 88.44 82 ARG A O 1
ATOM 611 N N . VAL A 1 83 ? -8.929 3.325 8.465 1.00 88.75 83 VAL A N 1
ATOM 612 C CA . VAL A 1 83 ? -8.450 3.427 9.851 1.00 88.75 83 VAL A CA 1
ATOM 613 C C . VAL A 1 83 ? -9.119 4.606 10.559 1.00 88.75 83 VAL A C 1
ATOM 615 O O . VAL A 1 83 ? -9.084 5.732 10.050 1.00 88.75 83 VAL A O 1
ATOM 618 N N . LYS A 1 84 ? -9.686 4.346 11.741 1.00 86.25 84 LYS A N 1
ATOM 619 C CA . LYS A 1 84 ? -10.104 5.343 12.736 1.00 86.25 84 LYS A CA 1
ATOM 620 C C . LYS A 1 84 ? -9.037 5.418 13.830 1.00 86.25 84 LYS A C 1
ATOM 622 O O . LYS A 1 84 ? -8.365 4.427 14.102 1.00 86.25 84 LYS A O 1
ATOM 627 N N . PHE A 1 85 ? -8.871 6.580 14.451 1.00 83.94 85 PHE A N 1
ATOM 628 C CA . PHE A 1 85 ? -7.985 6.736 15.603 1.00 83.94 85 PHE A CA 1
ATOM 629 C C . PHE A 1 85 ? -8.816 6.882 16.874 1.00 83.94 85 PHE A C 1
ATOM 631 O O . PHE A 1 85 ? -9.768 7.664 16.891 1.00 83.94 85 PHE A O 1
ATOM 638 N N . ARG A 1 86 ? -8.440 6.158 17.927 1.00 82.69 86 ARG A N 1
ATOM 639 C CA . ARG A 1 86 ? -8.945 6.347 19.292 1.00 82.69 86 ARG A CA 1
ATOM 640 C C . ARG A 1 86 ? -7.777 6.730 20.192 1.00 82.69 86 ARG A C 1
ATOM 642 O O . ARG A 1 86 ? -6.648 6.306 19.950 1.00 82.69 86 ARG A O 1
ATOM 649 N N . LYS A 1 87 ? -8.030 7.600 21.165 1.00 80.06 87 LYS A N 1
ATOM 650 C CA . LYS A 1 87 ? -7.061 7.957 22.200 1.00 80.06 87 LYS A CA 1
ATOM 651 C C . LYS A 1 87 ? -7.543 7.324 23.495 1.00 80.06 87 LYS A C 1
ATOM 653 O O . LYS A 1 87 ? -8.591 7.730 23.977 1.00 80.06 87 LYS A O 1
ATOM 658 N N . ASP A 1 88 ? -6.774 6.396 24.040 1.00 75.06 88 ASP A N 1
ATOM 659 C CA .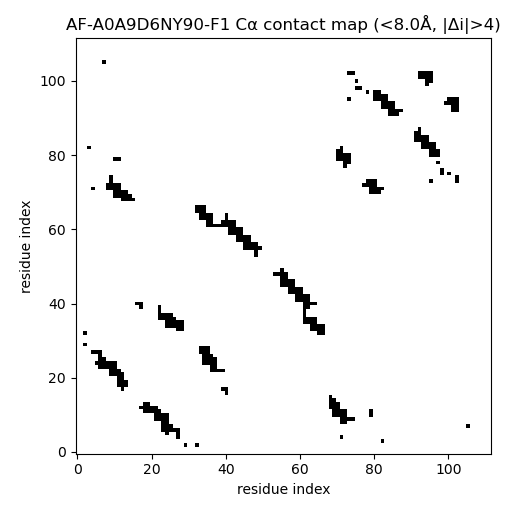 ASP A 1 88 ? -6.998 5.860 25.382 1.00 75.06 88 ASP A CA 1
ATOM 660 C C . ASP A 1 88 ? -5.716 6.123 26.189 1.00 75.06 88 ASP A C 1
ATOM 662 O O . ASP A 1 88 ? -4.615 5.788 25.748 1.00 75.06 88 ASP A O 1
ATOM 666 N N . GLY A 1 89 ? -5.832 6.844 27.309 1.00 64.31 89 GLY A N 1
ATOM 667 C CA . GLY A 1 89 ? -4.721 7.076 28.247 1.00 64.31 89 GLY A CA 1
ATOM 668 C C . GLY A 1 89 ? -3.463 7.756 27.677 1.00 64.31 89 GLY A C 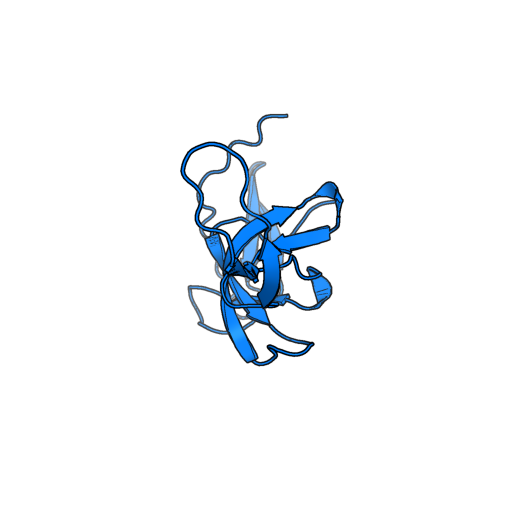1
ATOM 669 O O . GLY A 1 89 ? -2.388 7.614 28.246 1.00 64.31 89 GLY A O 1
ATOM 670 N N . GLY A 1 90 ? -3.563 8.464 26.544 1.00 71.94 90 GLY A N 1
ATOM 671 C CA . GLY A 1 90 ? -2.434 9.149 25.890 1.00 71.94 90 GLY A CA 1
ATOM 672 C C . GLY A 1 90 ? -1.824 8.407 24.693 1.00 71.94 90 GLY A C 1
ATOM 673 O O . GLY A 1 90 ? -1.056 9.003 23.934 1.00 71.94 90 GLY A O 1
ATOM 674 N N . ILE A 1 91 ? -2.220 7.156 24.443 1.00 76.88 91 ILE A N 1
ATOM 675 C CA . ILE A 1 91 ? -1.761 6.369 23.293 1.00 76.88 91 ILE A CA 1
ATOM 676 C C . ILE A 1 91 ? -2.794 6.474 22.164 1.00 76.88 91 ILE A C 1
ATOM 678 O O . ILE A 1 91 ? -3.999 6.324 22.369 1.00 76.88 91 ILE A O 1
ATOM 682 N N . LYS A 1 92 ? -2.327 6.769 20.944 1.00 77.12 92 LYS A N 1
ATOM 683 C CA . LYS A 1 92 ? -3.173 6.778 19.740 1.00 77.12 92 LYS A CA 1
ATOM 684 C C . LYS A 1 92 ? -3.253 5.368 19.164 1.00 77.12 92 LYS A C 1
ATOM 686 O O . LYS A 1 92 ? -2.310 4.922 18.513 1.00 77.12 92 LYS A O 1
ATOM 691 N N . LEU A 1 93 ? -4.394 4.717 19.345 1.00 83.50 93 LEU A N 1
ATOM 692 C CA . LEU A 1 93 ? -4.679 3.393 18.806 1.00 83.50 93 LEU A CA 1
ATOM 693 C C . LEU A 1 93 ? -5.299 3.496 17.411 1.00 83.50 93 LEU A C 1
ATOM 695 O O . LEU A 1 93 ? -6.153 4.349 17.140 1.00 83.50 93 LEU A O 1
ATOM 699 N N . ARG A 1 94 ? -4.857 2.614 16.510 1.00 86.25 94 ARG A N 1
ATOM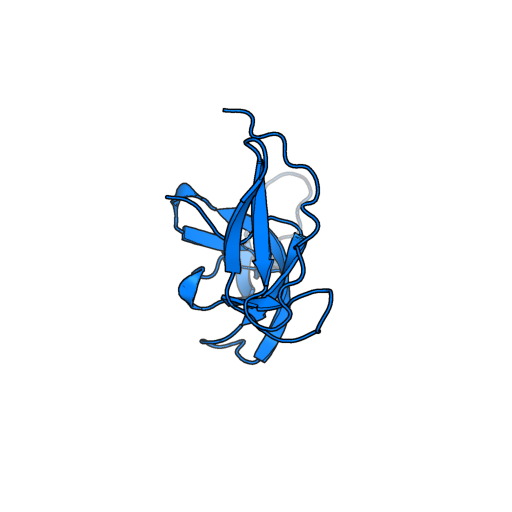 700 C CA . ARG A 1 94 ? -5.443 2.438 15.177 1.00 86.25 94 ARG A CA 1
ATOM 701 C C . ARG A 1 94 ? -6.568 1.411 15.275 1.00 86.25 94 ARG A C 1
ATOM 703 O O . ARG A 1 94 ? -6.327 0.277 15.674 1.00 86.25 94 ARG A O 1
ATOM 710 N N . ILE A 1 95 ? -7.770 1.786 14.849 1.00 87.38 95 ILE A N 1
ATOM 711 C CA . ILE A 1 95 ? -8.965 0.935 14.868 1.00 87.38 95 ILE A CA 1
ATOM 712 C C . ILE A 1 95 ? -9.464 0.699 13.445 1.00 87.38 95 ILE A C 1
ATOM 714 O O . ILE A 1 95 ? -9.528 1.619 12.622 1.00 87.38 95 ILE A O 1
ATOM 718 N N . CYS A 1 96 ? -9.842 -0.542 13.150 1.00 86.88 96 CYS A N 1
ATOM 719 C CA . CYS A 1 96 ? -10.489 -0.900 11.898 1.00 86.88 96 CYS A CA 1
ATOM 720 C C . CYS A 1 96 ? -11.946 -0.426 11.878 1.00 86.88 96 CYS A C 1
ATOM 722 O O . CYS A 1 96 ? -12.731 -0.790 12.750 1.00 86.88 96 CYS A O 1
ATOM 724 N N . LEU A 1 97 ? -12.346 0.317 10.840 1.00 86.06 97 LEU A N 1
ATOM 725 C CA . LEU A 1 97 ? -13.725 0.802 10.726 1.00 86.06 97 LEU A CA 1
ATOM 726 C C . LEU A 1 97 ? -14.758 -0.324 10.538 1.00 86.06 97 LEU A C 1
ATOM 728 O O . LEU A 1 97 ? -15.895 -0.164 10.959 1.00 86.06 97 LEU A O 1
ATOM 732 N N . LYS A 1 98 ? -14.392 -1.454 9.911 1.00 85.00 98 LYS A N 1
ATOM 733 C CA . LYS A 1 98 ? -15.359 -2.535 9.631 1.00 85.00 98 LYS A CA 1
ATOM 734 C C . LYS A 1 98 ? -15.588 -3.473 10.811 1.00 85.00 98 LYS A C 1
ATOM 736 O O . LYS A 1 98 ? -16.705 -3.927 10.991 1.00 85.00 98 LYS A O 1
ATOM 741 N N . CYS A 1 99 ? -14.542 -3.822 11.561 1.00 83.69 99 CYS A N 1
ATOM 742 C CA . CYS A 1 99 ? -14.655 -4.800 12.650 1.00 83.69 99 CYS A CA 1
ATOM 743 C C . CYS A 1 99 ? -14.489 -4.195 14.047 1.00 83.69 99 CYS A C 1
ATOM 745 O O . CYS A 1 99 ? -14.593 -4.928 15.022 1.00 83.69 99 CYS A O 1
ATOM 747 N N . GLY A 1 100 ? -14.174 -2.900 14.162 1.00 81.50 100 GLY A N 1
ATOM 748 C CA . GLY A 1 100 ? -13.980 -2.222 15.449 1.00 81.50 100 GLY A CA 1
ATOM 749 C C . GLY A 1 100 ? -12.746 -2.675 16.236 1.00 81.50 100 GLY A C 1
ATOM 750 O O . GLY A 1 100 ? -12.464 -2.113 17.287 1.00 81.50 100 GLY A O 1
ATOM 751 N N . LYS A 1 101 ? -11.994 -3.661 15.732 1.00 84.88 101 LYS A N 1
ATOM 752 C CA . LYS A 1 101 ? -10.800 -4.198 16.389 1.00 84.88 101 LYS A CA 1
ATOM 753 C C . LYS A 1 101 ? -9.572 -3.331 16.126 1.00 84.88 101 LYS A C 1
ATOM 755 O O . LYS A 1 101 ? -9.452 -2.675 15.085 1.00 84.88 101 LYS A O 1
ATOM 760 N N . GLU A 1 102 ? -8.645 -3.384 17.068 1.00 81.94 102 GLU A N 1
ATOM 761 C CA . GLU A 1 102 ? -7.381 -2.659 17.029 1.00 81.94 102 GLU A CA 1
ATOM 762 C C . GLU A 1 102 ? -6.371 -3.314 16.081 1.00 81.94 102 GLU A C 1
ATOM 764 O O . GLU A 1 102 ? -6.328 -4.538 15.912 1.00 81.94 102 GLU A O 1
ATOM 769 N N . PHE A 1 103 ? -5.536 -2.481 15.463 1.00 78.62 103 PHE A N 1
ATOM 770 C CA . PHE A 1 103 ? -4.346 -2.931 14.755 1.00 78.62 103 PHE A CA 1
ATOM 771 C C . PHE A 1 103 ? -3.197 -3.063 15.751 1.00 78.62 103 PHE A C 1
ATOM 773 O O . PHE A 1 103 ? -2.826 -2.086 16.398 1.00 78.62 103 PHE A O 1
ATOM 780 N N . LYS A 1 104 ? -2.607 -4.259 15.846 1.00 66.88 104 LYS A N 1
ATOM 781 C CA . LYS A 1 104 ? -1.377 -4.464 16.615 1.00 66.88 104 LYS A CA 1
ATOM 782 C C . LYS A 1 104 ? -0.247 -3.706 15.925 1.00 66.88 104 LYS A C 1
ATOM 784 O O . LYS A 1 104 ? 0.200 -4.088 14.847 1.00 66.88 104 LYS A O 1
ATOM 789 N N . ASP A 1 105 ? 0.177 -2.603 16.521 1.00 58.50 105 ASP A N 1
ATOM 790 C CA . ASP A 1 105 ? 1.313 -1.843 16.028 1.00 58.50 105 ASP A CA 1
ATOM 791 C C . ASP A 1 105 ? 2.608 -2.581 16.378 1.00 58.50 105 ASP A C 1
ATOM 793 O O . ASP A 1 105 ? 2.971 -2.701 17.546 1.00 58.50 105 ASP A O 1
ATOM 797 N N . ILE A 1 106 ? 3.329 -3.057 15.361 1.00 52.78 106 ILE A N 1
ATOM 798 C CA . ILE A 1 106 ? 4.715 -3.484 15.544 1.00 52.78 106 ILE A CA 1
ATOM 799 C C . ILE A 1 106 ? 5.519 -2.220 15.854 1.00 52.78 106 ILE A C 1
ATOM 801 O O . ILE A 1 106 ? 5.566 -1.279 15.061 1.00 52.78 106 ILE A O 1
ATOM 805 N N . ASN A 1 107 ? 6.071 -2.199 17.063 1.00 47.91 107 ASN A N 1
ATOM 806 C CA . ASN A 1 107 ? 6.926 -1.177 17.651 1.00 47.91 107 ASN A CA 1
ATOM 807 C C . ASN A 1 107 ? 7.781 -0.432 16.607 1.00 47.91 107 ASN A C 1
ATOM 809 O O . ASN A 1 107 ? 8.747 -0.974 16.075 1.00 47.91 107 ASN A O 1
ATOM 813 N N . VAL A 1 108 ? 7.481 0.842 16.364 1.00 43.19 108 VAL A N 1
ATOM 814 C CA . VAL A 1 108 ? 8.460 1.765 15.786 1.00 43.19 108 VAL A CA 1
ATOM 815 C C . VAL A 1 108 ? 8.541 2.937 16.739 1.00 43.19 108 VAL A C 1
ATOM 817 O O . VAL A 1 108 ? 7.724 3.855 16.692 1.00 43.19 108 VAL A O 1
ATOM 820 N N . LYS A 1 109 ? 9.530 2.868 17.636 1.00 32.03 109 LYS A N 1
ATOM 821 C CA . LYS A 1 109 ? 10.028 4.031 18.366 1.00 32.03 109 LYS A CA 1
ATOM 822 C C . LYS A 1 109 ? 10.263 5.128 17.328 1.00 32.03 109 LYS A C 1
ATOM 824 O O . LYS A 1 109 ? 11.166 5.021 16.502 1.00 32.03 109 LYS A O 1
ATOM 829 N N . THR A 1 110 ? 9.425 6.155 17.332 1.00 37.06 110 THR A N 1
ATOM 830 C CA . THR A 1 110 ? 9.659 7.391 16.590 1.00 37.06 110 THR A CA 1
ATOM 831 C C . THR A 1 110 ? 10.911 8.042 17.171 1.00 37.06 110 THR A C 1
ATOM 833 O O . THR A 1 110 ? 10.817 8.784 18.146 1.00 37.06 110 THR A O 1
ATOM 836 N N . LYS A 1 111 ? 12.095 7.728 16.627 1.00 29.83 111 LYS A N 1
ATOM 837 C CA . LYS A 1 111 ? 13.245 8.628 16.754 1.00 29.83 111 LYS A CA 1
ATOM 838 C C . LYS A 1 111 ? 12.930 9.856 15.899 1.00 29.83 111 LYS A C 1
ATOM 840 O O . LYS A 1 111 ? 12.546 9.707 14.739 1.00 29.83 111 LYS A O 1
ATOM 845 N N . ARG A 1 112 ? 12.967 11.012 16.563 1.00 34.44 112 ARG A N 1
ATOM 846 C CA . ARG A 1 112 ? 12.855 12.346 15.970 1.00 34.44 112 ARG A CA 1
ATOM 847 C C . ARG A 1 112 ? 13.946 12.560 14.930 1.00 34.44 112 ARG A C 1
ATOM 849 O O . ARG A 1 112 ? 15.033 11.969 15.120 1.00 34.44 112 ARG A O 1
#

Solvent-accessible surface area (backbone atoms only — not comparable to full-atom values): 6980 Å² total; per-residue (Å²): 134,90,76,91,76,58,65,69,40,43,31,34,27,70,52,69,100,56,46,74,42,73,44,49,27,70,42,68,42,78,94,74,54,26,35,32,31,69,94,33,64,64,42,82,40,82,40,78,64,52,89,86,89,49,83,53,46,79,43,81,43,59,40,66,41,58,48,90,35,48,33,42,37,36,91,88,73,72,43,75,41,57,79,42,79,47,76,59,99,85,45,79,43,47,26,35,68,84,77,69,46,71,60,85,75,78,87,69,82,81,76,129

Foldseek 3Di:
DDDLDDAQFWKAFCDDPRHGDIFGFHDDDVVVQWTFTPPPQWDWDFDDDDPDDDDTDTDIDTDIDHPVRMFTQAPVPRDGFDWDWDDDPRDTWTAGPPPRDTDDDDDDDPDD

Secondary structure (DSSP, 8-state):
---S--TT-EEEE-SSTTTT-EEE--EEETTTTEEE-TTSSEEEEEEPPPTTT---EEEEEEPPEEGGGEEEEPTTT-SEEPEEEEEETTEEEEEETTT-PBP---------